Protein AF-A0A7S3GMP2-F1 (afdb_monomer_lite)

Radius of gyration: 18.26 Å; chains: 1; bounding box: 43×44×48 Å

Structure (mmCIF, N/CA/C/O backbone):
data_AF-A0A7S3GMP2-F1
#
_entry.id   AF-A0A7S3GMP2-F1
#
loop_
_atom_site.group_PDB
_atom_site.id
_atom_site.type_symbol
_atom_site.label_atom_id
_atom_site.label_alt_id
_atom_site.label_comp_id
_atom_site.label_asym_id
_atom_site.label_entity_id
_atom_site.label_seq_id
_atom_site.pdbx_PDB_ins_code
_atom_site.Cartn_x
_atom_site.Cartn_y
_atom_site.Cartn_z
_atom_site.occupancy
_atom_site.B_iso_or_equiv
_atom_site.auth_seq_id
_atom_site.auth_comp_id
_atom_site.auth_asym_id
_atom_site.auth_atom_id
_atom_site.pdbx_PDB_model_num
ATOM 1 N N . ASP A 1 1 ? -20.744 -2.903 -31.529 1.00 42.84 1 ASP A N 1
ATOM 2 C CA . ASP A 1 1 ? -19.312 -2.768 -31.247 1.00 42.84 1 ASP A CA 1
ATOM 3 C C . ASP A 1 1 ? -19.143 -2.843 -29.738 1.00 42.84 1 ASP A C 1
ATOM 5 O O . ASP A 1 1 ? -19.581 -1.934 -29.045 1.00 42.84 1 ASP A O 1
ATOM 9 N N . ALA A 1 2 ? -18.758 -4.009 -29.217 1.00 49.34 2 ALA A N 1
ATOM 10 C CA . ALA A 1 2 ? -18.719 -4.282 -27.781 1.00 49.34 2 ALA A CA 1
ATOM 11 C C . ALA A 1 2 ? -17.269 -4.162 -27.301 1.00 49.34 2 ALA A C 1
ATOM 13 O O . ALA A 1 2 ? -16.462 -5.059 -27.531 1.00 49.34 2 ALA A O 1
ATOM 14 N N . LEU A 1 3 ? -16.959 -3.027 -26.678 1.00 52.62 3 LEU A N 1
ATOM 15 C CA . LEU A 1 3 ? -15.700 -2.740 -25.996 1.00 52.62 3 LEU A CA 1
ATOM 16 C C . LEU A 1 3 ? -15.531 -3.708 -24.810 1.00 52.62 3 LEU A C 1
ATOM 18 O O . LEU A 1 3 ? -16.065 -3.476 -23.730 1.00 52.62 3 LEU A O 1
ATOM 22 N N . GLY A 1 4 ? -14.845 -4.829 -25.024 1.00 54.78 4 GLY A N 1
ATOM 23 C CA . GLY A 1 4 ? -14.169 -5.570 -23.957 1.00 54.78 4 GLY A CA 1
ATOM 24 C C . GLY A 1 4 ? -12.691 -5.194 -24.014 1.00 54.78 4 GLY A C 1
ATOM 25 O O . GLY A 1 4 ? -12.033 -5.532 -24.997 1.00 54.78 4 GLY A O 1
ATOM 26 N N . ASP A 1 5 ? -12.230 -4.423 -23.028 1.00 75.12 5 ASP A N 1
ATOM 27 C CA . ASP A 1 5 ? -11.094 -3.491 -23.151 1.00 75.12 5 ASP A CA 1
ATOM 28 C C . ASP A 1 5 ? -9.721 -4.074 -22.762 1.00 75.12 5 ASP A C 1
ATOM 30 O O . ASP A 1 5 ? -8.705 -3.455 -23.048 1.00 75.12 5 ASP A O 1
ATOM 34 N N . VAL A 1 6 ? -9.652 -5.273 -22.160 1.00 83.00 6 VAL A N 1
ATOM 35 C CA . VAL A 1 6 ? -8.380 -5.831 -21.651 1.00 83.00 6 VAL A CA 1
ATOM 36 C C . VAL A 1 6 ? -7.943 -7.097 -22.393 1.00 83.00 6 VAL A C 1
ATOM 38 O O . VAL A 1 6 ? -8.737 -8.015 -22.636 1.00 83.00 6 VAL A O 1
ATOM 41 N N . SER A 1 7 ? -6.663 -7.158 -22.763 1.00 87.25 7 SER A N 1
ATOM 42 C CA . SER A 1 7 ? -6.012 -8.282 -23.433 1.00 87.25 7 SER A CA 1
ATOM 43 C C . SER A 1 7 ? -5.094 -9.016 -22.469 1.00 87.25 7 SER A C 1
ATOM 45 O O . SER A 1 7 ? -4.059 -8.500 -22.064 1.00 87.25 7 SER A O 1
ATOM 47 N N . CYS A 1 8 ? -5.410 -10.272 -22.162 1.00 84.12 8 CYS A N 1
ATOM 48 C CA . CYS A 1 8 ? -4.700 -11.056 -21.154 1.00 84.12 8 CYS A CA 1
ATOM 49 C C . CYS A 1 8 ? -3.677 -12.033 -21.759 1.00 84.12 8 CYS A C 1
ATOM 51 O O . CYS A 1 8 ? -3.501 -13.173 -21.322 1.00 84.12 8 CYS A O 1
ATOM 53 N N . GLY A 1 9 ? -3.036 -11.602 -22.847 1.00 79.12 9 GLY A N 1
ATOM 54 C CA . GLY A 1 9 ? -2.195 -12.435 -23.705 1.00 79.12 9 GLY A CA 1
ATOM 55 C C . GLY A 1 9 ? -3.012 -13.130 -24.796 1.00 79.12 9 GLY A C 1
ATOM 56 O O . GLY A 1 9 ? -3.235 -12.557 -25.856 1.00 79.12 9 GLY A O 1
ATOM 57 N N . GLN A 1 10 ? -3.456 -14.367 -24.547 1.00 77.69 10 GLN A N 1
ATOM 58 C CA . GLN A 1 10 ? -4.102 -15.220 -25.566 1.00 77.69 10 GLN A CA 1
ATOM 59 C C . GLN A 1 10 ? -5.624 -15.046 -25.682 1.00 77.69 10 GLN A C 1
ATOM 61 O O . GLN A 1 10 ? -6.260 -15.698 -26.510 1.00 77.69 10 GLN A O 1
ATOM 66 N N . HIS A 1 11 ? -6.231 -14.196 -24.858 1.00 79.25 11 HIS A N 1
ATOM 67 C CA . HIS A 1 11 ? -7.663 -13.924 -24.898 1.00 79.25 11 HIS A CA 1
ATOM 68 C C . HIS A 1 11 ? -7.954 -12.478 -24.486 1.00 79.25 11 HIS A C 1
ATOM 70 O O . HIS A 1 11 ? -7.116 -11.806 -23.886 1.00 79.25 11 HIS A O 1
ATOM 76 N N . ARG A 1 12 ? -9.157 -12.006 -24.817 1.00 86.69 12 ARG A N 1
ATOM 77 C CA . ARG A 1 12 ? -9.688 -10.715 -24.370 1.00 86.69 12 ARG A CA 1
ATOM 78 C C . ARG A 1 12 ? -10.873 -10.940 -23.449 1.00 86.69 12 ARG A C 1
ATOM 80 O O . ARG A 1 12 ? -11.658 -11.862 -23.678 1.00 86.69 12 ARG A O 1
ATOM 87 N N . ALA A 1 13 ? -11.004 -10.092 -22.440 1.00 87.44 13 ALA A N 1
ATOM 88 C CA . ALA A 1 13 ? -12.082 -10.154 -21.464 1.00 87.44 13 ALA A CA 1
ATOM 89 C C . ALA A 1 13 ? -12.726 -8.776 -21.278 1.00 87.44 13 ALA A C 1
ATOM 91 O O . ALA A 1 13 ? -12.179 -7.751 -21.682 1.00 87.44 13 ALA A O 1
ATOM 92 N N . ALA A 1 14 ? -13.906 -8.742 -20.656 1.00 88.00 14 ALA A N 1
ATOM 93 C CA . ALA A 1 14 ? -14.544 -7.470 -20.321 1.00 88.00 14 ALA A CA 1
ATOM 94 C C . ALA A 1 14 ? -13.825 -6.739 -19.166 1.00 88.00 14 ALA A C 1
ATOM 96 O O . ALA A 1 14 ? -13.974 -5.531 -19.034 1.00 88.00 14 ALA A O 1
ATOM 97 N N . ASN A 1 15 ? -13.062 -7.459 -18.334 1.00 88.94 15 ASN A N 1
ATOM 98 C CA . ASN A 1 15 ? -12.191 -6.941 -17.273 1.00 88.94 15 ASN A CA 1
ATOM 99 C C . ASN A 1 15 ? -11.205 -8.038 -16.819 1.00 88.94 15 ASN A C 1
ATOM 101 O O . ASN A 1 15 ? -11.410 -9.220 -17.118 1.00 88.94 15 ASN A O 1
ATOM 105 N N . CYS A 1 16 ? -10.169 -7.658 -16.063 1.00 89.50 16 CYS A N 1
ATOM 106 C CA . CYS A 1 16 ? -9.112 -8.581 -15.644 1.00 89.50 16 CYS A CA 1
ATOM 107 C C . CYS A 1 16 ? -9.613 -9.755 -14.792 1.00 89.50 16 CYS A C 1
ATOM 109 O O . CYS A 1 16 ? -9.133 -10.872 -14.964 1.00 89.50 16 CYS A O 1
ATOM 111 N N . ALA A 1 17 ? -10.652 -9.570 -13.968 1.00 88.38 17 ALA A N 1
ATOM 112 C CA . ALA A 1 17 ? -11.192 -10.651 -13.138 1.00 88.38 17 ALA A CA 1
ATOM 113 C C . ALA A 1 17 ? -11.777 -11.809 -13.969 1.00 88.38 17 ALA A C 1
ATOM 115 O O . ALA A 1 17 ? -11.823 -12.951 -13.510 1.00 88.38 17 ALA A O 1
ATOM 116 N N . GLN A 1 18 ? -12.194 -11.538 -15.210 1.00 89.06 18 GLN A N 1
ATOM 117 C CA . GLN A 1 18 ? -12.706 -12.551 -16.132 1.00 89.06 18 GLN A CA 1
ATOM 118 C C . GLN A 1 18 ? -11.619 -13.206 -16.989 1.00 89.06 18 GLN A C 1
ATOM 120 O O . GLN A 1 18 ? -11.907 -14.212 -17.638 1.00 89.06 18 GLN A O 1
ATOM 125 N N . CYS A 1 19 ? -10.386 -12.693 -16.964 1.00 89.62 19 CYS A N 1
ATOM 126 C CA . CYS A 1 19 ? -9.291 -13.245 -17.750 1.00 89.62 19 CYS A CA 1
ATOM 127 C C . CYS A 1 19 ? -8.930 -14.706 -17.398 1.00 89.62 19 CYS A C 1
ATOM 129 O O . CYS A 1 19 ? -8.897 -15.571 -18.268 1.00 89.62 19 CYS A O 1
ATOM 131 N N . PRO A 1 20 ? -8.699 -15.079 -16.127 1.00 88.44 20 PRO A N 1
ATOM 132 C CA . PRO A 1 20 ? -8.215 -16.420 -15.822 1.00 88.44 20 PRO A CA 1
ATOM 133 C C . PRO A 1 20 ? -9.273 -17.490 -16.115 1.00 88.44 20 PRO A C 1
ATOM 135 O O . PRO A 1 20 ? -8.923 -18.660 -16.227 1.00 88.44 20 PRO A O 1
ATOM 138 N N . GLN A 1 21 ? -10.562 -17.129 -16.220 1.00 85.12 21 GLN A N 1
ATOM 139 C CA . GLN A 1 21 ? -11.686 -18.061 -16.404 1.00 85.12 21 GLN A CA 1
ATOM 140 C C . GLN A 1 21 ? -11.654 -19.256 -15.422 1.00 85.12 21 GLN A C 1
ATOM 142 O O . GLN A 1 21 ? -12.137 -20.338 -15.739 1.00 85.12 21 GLN A O 1
ATOM 147 N N . GLY A 1 22 ? -11.058 -19.080 -14.235 1.00 84.81 22 GLY A N 1
ATOM 148 C CA . GLY A 1 22 ? -10.855 -20.148 -13.245 1.00 84.81 22 GLY A CA 1
ATOM 149 C C . GLY A 1 22 ? -9.556 -20.963 -13.376 1.00 84.81 22 GLY A C 1
ATOM 150 O O . GLY A 1 22 ? -9.320 -21.835 -12.549 1.00 84.81 22 GLY A O 1
ATOM 151 N N . ASN A 1 23 ? -8.687 -20.679 -14.350 1.00 87.19 23 ASN A N 1
ATOM 152 C CA . ASN A 1 23 ? -7.429 -21.406 -14.599 1.00 87.19 23 ASN A CA 1
ATOM 153 C C . ASN A 1 23 ? -6.220 -20.879 -13.800 1.00 87.19 23 ASN A C 1
ATOM 155 O O . ASN A 1 23 ? -5.133 -21.455 -13.860 1.00 87.19 23 ASN A O 1
ATOM 159 N N . GLY A 1 24 ? -6.399 -19.796 -13.043 1.00 88.19 24 GLY A N 1
ATOM 160 C CA . GLY A 1 24 ? -5.383 -19.259 -12.140 1.00 88.19 24 GLY A CA 1
ATOM 161 C C . GLY A 1 24 ? -4.315 -18.376 -12.799 1.00 88.19 24 GLY A C 1
ATOM 162 O O . GLY A 1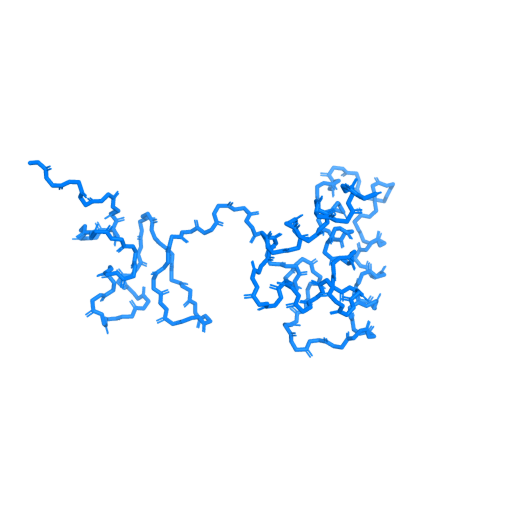 24 ? -4.453 -17.941 -13.944 1.00 88.19 24 GLY A O 1
ATOM 163 N N . ALA A 1 25 ? -3.228 -18.147 -12.054 1.00 89.69 25 ALA A N 1
ATOM 164 C CA . ALA A 1 25 ? -2.087 -17.301 -12.417 1.00 89.69 25 ALA A CA 1
ATOM 165 C C . ALA A 1 25 ? -1.548 -17.446 -13.846 1.00 89.69 25 ALA A C 1
ATOM 167 O O . ALA A 1 25 ? -1.402 -16.419 -14.506 1.00 89.69 25 ALA A O 1
ATOM 168 N N . PRO A 1 26 ? -1.287 -18.659 -14.382 1.00 90.69 26 PRO A N 1
ATOM 169 C CA . PRO A 1 26 ? -0.664 -18.791 -15.702 1.00 90.69 26 PRO A CA 1
ATOM 170 C C . PRO A 1 26 ? -1.518 -18.236 -16.853 1.00 90.69 26 PRO A C 1
ATOM 172 O O . PRO A 1 26 ? -1.004 -18.024 -17.949 1.00 90.69 26 PRO A O 1
ATOM 175 N N . TRP A 1 27 ? -2.811 -17.996 -16.619 1.00 89.56 27 TRP A N 1
ATOM 176 C CA . TRP A 1 27 ? -3.736 -17.444 -17.609 1.00 89.56 27 TRP A CA 1
ATOM 177 C C . TRP A 1 27 ? -3.929 -15.927 -17.494 1.00 89.56 27 TRP A C 1
ATOM 179 O O . TRP A 1 27 ? -4.589 -15.339 -18.347 1.00 89.56 27 TRP A O 1
ATOM 189 N N . CYS A 1 28 ? -3.345 -15.281 -16.484 1.00 90.38 28 CYS A N 1
ATOM 190 C CA . CYS A 1 28 ? -3.385 -13.833 -16.309 1.00 90.38 28 CYS A CA 1
ATOM 191 C C . CYS A 1 28 ? -2.085 -13.197 -16.811 1.00 90.38 28 CYS A C 1
ATOM 193 O O . CYS A 1 28 ? -1.023 -13.456 -16.254 1.00 90.38 28 CYS A O 1
ATOM 195 N N . ASN A 1 29 ? -2.157 -12.410 -17.886 1.00 88.38 29 ASN A N 1
ATOM 196 C CA . ASN A 1 29 ? -1.002 -11.766 -18.524 1.00 88.38 29 ASN A CA 1
ATOM 197 C C . ASN A 1 29 ? -1.443 -10.456 -19.210 1.00 88.38 29 ASN A C 1
ATOM 199 O O . ASN A 1 29 ? -2.605 -10.079 -19.101 1.00 88.38 29 ASN A O 1
ATOM 203 N N . GLY A 1 30 ? -0.561 -9.817 -19.989 1.00 88.38 30 GLY A N 1
ATOM 204 C CA . GLY A 1 30 ? -0.907 -8.700 -20.880 1.00 88.38 30 GLY A CA 1
ATOM 205 C C . GLY A 1 30 ? -1.262 -7.419 -20.124 1.00 88.38 30 GLY A C 1
ATOM 206 O O . GLY A 1 30 ? -0.434 -6.918 -19.375 1.00 88.38 30 GLY A O 1
ATOM 207 N N . ASP A 1 31 ? -2.480 -6.912 -20.318 1.00 89.31 31 ASP A N 1
ATOM 208 C CA . ASP A 1 31 ? -3.021 -5.728 -19.627 1.00 89.31 31 ASP A CA 1
ATOM 209 C C . ASP A 1 31 ? -3.427 -6.011 -18.166 1.00 89.31 31 ASP A C 1
ATOM 211 O O . ASP A 1 31 ? -3.968 -5.138 -17.491 1.00 89.31 31 ASP A O 1
ATOM 215 N N . CYS A 1 32 ? -3.222 -7.239 -17.682 1.00 89.62 32 CYS A N 1
ATOM 216 C CA . CYS A 1 32 ? -3.630 -7.699 -16.360 1.00 89.62 32 CYS A CA 1
ATOM 217 C C . CYS A 1 32 ? -2.473 -8.396 -15.630 1.00 89.62 32 CYS A C 1
ATOM 219 O O . CYS A 1 32 ? -1.643 -9.061 -16.255 1.00 89.62 32 CYS A O 1
ATOM 221 N N . GLU A 1 33 ? -2.465 -8.308 -14.301 1.00 90.44 33 GLU A N 1
ATOM 222 C CA . GLU A 1 33 ? -1.479 -8.946 -13.424 1.00 90.44 33 GLU A CA 1
ATOM 223 C C . GLU A 1 33 ? -2.155 -9.914 -12.447 1.00 90.44 33 GLU A C 1
ATOM 225 O O . GLU A 1 33 ? -3.264 -9.675 -11.962 1.00 90.44 33 GLU A O 1
ATOM 230 N N . TRP A 1 34 ? -1.506 -11.052 -12.181 1.00 89.62 34 TRP A N 1
ATOM 231 C CA . TRP A 1 34 ? -2.007 -11.995 -11.188 1.00 89.62 34 TRP A CA 1
ATOM 232 C C . TRP A 1 34 ? -1.666 -11.516 -9.781 1.00 89.62 34 TRP A C 1
ATOM 234 O O . TRP A 1 34 ? -0.506 -11.558 -9.371 1.00 89.62 34 TRP A O 1
ATOM 244 N N . ASP A 1 35 ? -2.691 -11.161 -9.013 1.00 86.56 35 ASP A N 1
ATOM 245 C CA . ASP A 1 35 ? -2.551 -10.886 -7.594 1.00 86.56 35 ASP A CA 1
ATOM 246 C C . ASP A 1 35 ? -2.613 -12.206 -6.812 1.00 86.56 35 ASP A C 1
ATOM 248 O O . ASP A 1 35 ? -3.639 -12.894 -6.738 1.00 86.56 35 ASP A O 1
ATOM 252 N N . SER A 1 36 ? -1.476 -12.584 -6.230 1.00 83.56 36 SER A N 1
ATOM 253 C CA . SER A 1 36 ? -1.346 -13.813 -5.446 1.00 83.56 36 SER A CA 1
ATOM 254 C C . SER A 1 36 ? -2.036 -13.739 -4.081 1.00 83.56 36 SER A C 1
ATOM 256 O O . SER A 1 36 ? -2.369 -14.786 -3.527 1.00 83.56 36 SER A O 1
ATOM 258 N N . ARG A 1 37 ? -2.292 -12.534 -3.557 1.00 79.31 37 ARG A N 1
ATOM 259 C CA . ARG A 1 37 ? -2.951 -12.302 -2.264 1.00 79.31 37 ARG A CA 1
ATOM 260 C C . ARG A 1 37 ? -4.468 -12.467 -2.397 1.00 79.31 37 ARG A C 1
ATOM 262 O O . ARG A 1 37 ? -5.095 -13.135 -1.581 1.00 79.31 37 ARG A O 1
ATOM 269 N N . ALA A 1 38 ? -5.045 -11.919 -3.462 1.00 81.62 38 ALA A N 1
ATOM 270 C CA . ALA A 1 38 ? -6.452 -12.018 -3.831 1.00 81.62 38 ALA A CA 1
ATOM 271 C C . ALA A 1 38 ? -6.778 -13.304 -4.608 1.00 81.62 38 ALA A C 1
ATOM 273 O O . ALA A 1 38 ? -7.954 -13.619 -4.802 1.00 81.62 38 ALA A O 1
ATOM 274 N N . ASN A 1 39 ? -5.757 -14.044 -5.062 1.00 86.00 39 ASN A N 1
ATOM 275 C CA . ASN A 1 39 ? -5.898 -15.214 -5.931 1.00 86.00 39 ASN A CA 1
ATOM 276 C C . ASN A 1 39 ? -6.775 -14.899 -7.162 1.00 86.00 39 ASN A C 1
ATOM 278 O O . ASN A 1 39 ? -7.668 -15.666 -7.537 1.00 86.00 39 ASN A O 1
ATOM 282 N N . ALA A 1 40 ? -6.540 -13.728 -7.757 1.00 88.25 40 ALA A N 1
ATOM 283 C CA . ALA A 1 40 ? -7.348 -13.167 -8.829 1.00 88.25 40 ALA A CA 1
ATOM 284 C C . ALA A 1 40 ? -6.473 -12.417 -9.836 1.00 88.25 40 ALA A C 1
ATOM 286 O O . ALA A 1 40 ? -5.427 -11.871 -9.502 1.00 88.25 40 ALA A O 1
ATOM 287 N N . CYS A 1 41 ? -6.927 -12.367 -11.085 1.00 90.38 41 CYS A N 1
ATOM 288 C CA . CYS A 1 41 ? -6.314 -11.525 -12.102 1.00 90.38 41 CYS A CA 1
ATOM 289 C C . CYS A 1 41 ? -6.908 -10.122 -11.998 1.00 90.38 41 CYS A C 1
ATOM 291 O O . CYS A 1 41 ? -8.127 -9.953 -12.085 1.00 90.38 41 CYS A O 1
ATOM 293 N N . VAL A 1 42 ? -6.062 -9.127 -11.786 1.00 88.94 42 VAL A N 1
ATOM 294 C CA . VAL A 1 42 ? -6.456 -7.740 -11.542 1.00 88.94 42 VAL A CA 1
ATOM 295 C C . VAL A 1 42 ? -5.853 -6.836 -12.607 1.00 88.94 42 VAL A C 1
ATOM 297 O O . VAL A 1 42 ? -4.947 -7.234 -13.339 1.00 88.94 42 VAL A O 1
ATOM 300 N N . VAL A 1 43 ? -6.387 -5.623 -12.733 1.00 85.19 43 VAL A N 1
ATOM 301 C CA . VAL A 1 43 ? -5.664 -4.583 -13.470 1.00 85.19 43 VAL A CA 1
ATOM 302 C C . VAL A 1 43 ? -4.361 -4.317 -12.715 1.00 85.19 43 VAL A C 1
ATOM 304 O O . VAL A 1 43 ? -4.418 -4.245 -11.483 1.00 85.19 43 VAL A O 1
ATOM 307 N N . PRO A 1 44 ? -3.204 -4.205 -13.391 1.00 77.81 44 PRO A N 1
ATOM 308 C CA . PRO A 1 44 ? -1.987 -3.786 -12.722 1.00 77.81 44 PRO A CA 1
ATOM 309 C C . PRO A 1 44 ? -2.294 -2.437 -12.079 1.00 77.81 44 PRO A C 1
ATOM 311 O O . PRO A 1 44 ? -2.725 -1.496 -12.751 1.00 77.81 44 PRO A O 1
ATOM 314 N N . SER A 1 45 ? -2.181 -2.375 -10.755 1.00 66.06 45 SER A N 1
ATOM 315 C CA . SER A 1 45 ? -2.396 -1.131 -10.031 1.00 66.06 45 SER A CA 1
ATOM 316 C C . SER A 1 45 ? -1.230 -0.218 -10.390 1.00 66.06 45 SER A C 1
ATOM 318 O O . SER A 1 45 ? -0.140 -0.352 -9.837 1.00 66.06 45 SER A O 1
ATOM 320 N N . GLU A 1 46 ? -1.420 0.641 -11.394 1.00 52.91 46 GLU A N 1
ATOM 321 C CA . GLU A 1 46 ? -0.421 1.613 -11.834 1.00 52.91 46 GLU A CA 1
ATOM 322 C C . GLU A 1 46 ? -0.034 2.510 -10.648 1.00 52.91 46 GLU A C 1
ATOM 324 O O . GLU A 1 46 ? -0.696 3.496 -10.332 1.00 52.91 46 GLU A O 1
ATOM 329 N N . GLY A 1 47 ? 1.054 2.149 -9.969 1.00 54.12 47 GLY A N 1
ATOM 330 C CA . GLY A 1 47 ? 1.784 3.028 -9.063 1.00 54.12 47 GLY A CA 1
ATOM 331 C C . GLY A 1 47 ? 1.293 3.128 -7.619 1.00 54.12 47 GLY A C 1
ATOM 332 O O . GLY A 1 47 ? 1.899 3.887 -6.863 1.00 54.12 47 GLY A O 1
ATOM 333 N N . GLU A 1 48 ? 0.279 2.379 -7.177 1.00 61.56 48 GLU A N 1
ATOM 334 C CA . GLU A 1 48 ? -0.041 2.336 -5.743 1.00 61.56 48 GLU A CA 1
ATOM 335 C C . GLU A 1 48 ? 0.876 1.313 -5.056 1.00 61.56 48 GLU A C 1
ATOM 337 O O . GLU A 1 48 ? 0.514 0.158 -4.847 1.00 61.56 48 GLU A O 1
ATOM 342 N N . GLN A 1 49 ? 2.116 1.732 -4.780 1.00 69.31 49 GLN A N 1
ATOM 343 C CA . GLN A 1 49 ? 3.073 0.914 -4.038 1.00 69.31 49 GLN A CA 1
ATOM 344 C C . GLN A 1 49 ? 2.504 0.592 -2.657 1.00 69.31 49 GLN A C 1
ATOM 346 O O . GLN A 1 49 ? 2.087 1.487 -1.917 1.00 69.31 49 GLN A O 1
ATOM 351 N N . ASP A 1 50 ? 2.494 -0.693 -2.317 1.00 87.38 50 ASP A N 1
ATOM 352 C CA . ASP A 1 50 ? 2.057 -1.154 -1.011 1.00 87.38 50 ASP A CA 1
ATOM 353 C C . ASP A 1 50 ? 2.955 -0.547 0.083 1.00 87.38 50 ASP A C 1
ATOM 355 O O . ASP A 1 50 ? 4.189 -0.589 0.011 1.00 87.38 50 ASP A O 1
ATOM 359 N N . LEU A 1 51 ? 2.336 0.068 1.092 1.00 93.69 51 LEU A N 1
ATOM 360 C CA . LEU A 1 51 ? 3.059 0.790 2.137 1.00 93.69 51 LEU A CA 1
ATOM 361 C C . LEU A 1 51 ? 3.862 -0.155 3.036 1.00 93.69 51 LEU A C 1
ATOM 363 O O . LEU A 1 51 ? 4.907 0.237 3.561 1.00 93.69 51 LEU A O 1
ATOM 367 N N . TYR A 1 52 ? 3.403 -1.396 3.205 1.00 94.31 52 TYR A N 1
ATOM 368 C CA . TYR A 1 52 ? 4.145 -2.422 3.926 1.00 94.31 52 TYR A CA 1
ATOM 369 C C . TYR A 1 52 ? 5.353 -2.872 3.115 1.00 94.31 52 TYR A C 1
ATOM 371 O O . TYR A 1 52 ? 6.443 -2.976 3.676 1.00 94.31 52 TYR A O 1
ATOM 379 N N . GLU A 1 53 ? 5.214 -3.034 1.797 1.00 92.25 53 GLU A N 1
ATOM 380 C CA . GLU A 1 53 ? 6.352 -3.357 0.926 1.00 92.25 53 GLU A CA 1
ATOM 381 C C . GLU A 1 53 ? 7.403 -2.242 0.910 1.00 92.25 53 GLU A C 1
ATOM 383 O O . GLU A 1 53 ? 8.599 -2.526 1.004 1.00 92.25 53 GLU A O 1
ATOM 388 N N . LEU A 1 54 ? 6.981 -0.973 0.894 1.00 93.25 54 LEU A N 1
ATOM 389 C CA . LEU A 1 54 ? 7.880 0.181 1.024 1.00 93.25 54 LEU A CA 1
ATOM 390 C C . LEU A 1 54 ? 8.670 0.183 2.336 1.00 93.25 54 LEU A C 1
ATOM 392 O O . LEU A 1 54 ? 9.812 0.649 2.373 1.00 93.25 54 LEU A O 1
ATOM 396 N N . LEU A 1 55 ? 8.073 -0.339 3.408 1.00 95.88 55 LEU A N 1
ATOM 397 C CA . LEU A 1 55 ? 8.736 -0.518 4.694 1.00 95.88 55 LEU A CA 1
ATOM 398 C C . LEU A 1 55 ? 9.401 -1.891 4.846 1.00 95.88 55 LEU A C 1
ATOM 400 O O . LEU A 1 55 ? 9.947 -2.159 5.912 1.00 95.88 55 LEU A O 1
ATOM 404 N N . GLU A 1 56 ? 9.422 -2.737 3.816 1.00 95.12 56 GLU A N 1
ATOM 405 C CA . GLU A 1 56 ? 9.936 -4.113 3.873 1.00 95.12 56 GLU A CA 1
ATOM 406 C C . GLU A 1 56 ? 9.301 -4.931 5.023 1.00 95.12 56 GLU A C 1
ATOM 408 O O . GLU A 1 56 ? 9.992 -5.597 5.798 1.00 95.12 56 GLU A O 1
ATOM 413 N N . LEU A 1 57 ? 7.976 -4.834 5.167 1.00 95.31 57 LEU A N 1
ATOM 414 C CA . LEU A 1 57 ? 7.167 -5.476 6.204 1.00 95.31 57 LEU A CA 1
ATOM 415 C C . LEU A 1 57 ? 6.003 -6.271 5.599 1.00 95.31 57 LEU A C 1
ATOM 417 O O . LEU A 1 57 ? 5.643 -6.097 4.440 1.00 95.31 57 LEU A O 1
ATOM 421 N N . SER A 1 58 ? 5.405 -7.141 6.414 1.00 91.44 58 SER A N 1
ATOM 422 C CA . SER A 1 58 ? 4.096 -7.746 6.134 1.00 91.44 58 SER A CA 1
ATOM 423 C C . SER A 1 58 ? 2.979 -6.864 6.698 1.00 91.44 58 SER A C 1
ATOM 425 O O . SER A 1 58 ? 3.187 -6.146 7.678 1.00 91.44 58 SER A O 1
ATOM 427 N N . ASP A 1 59 ? 1.781 -6.978 6.124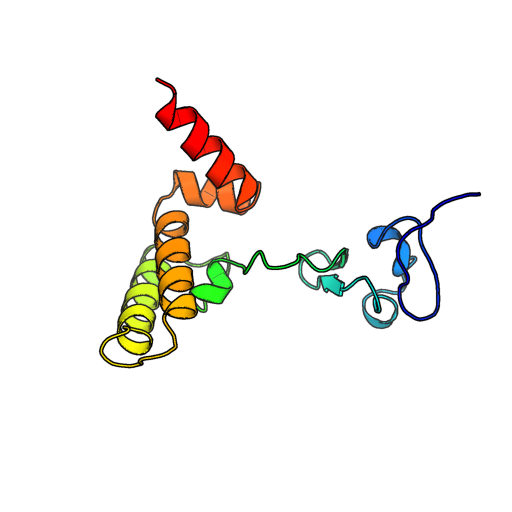 1.00 87.44 59 ASP A N 1
ATOM 428 C CA . ASP A 1 59 ? 0.519 -6.410 6.622 1.00 87.44 59 ASP A CA 1
ATOM 429 C C . ASP A 1 59 ? 0.246 -6.722 8.108 1.00 87.44 59 ASP A C 1
ATOM 431 O O . ASP A 1 59 ? -0.382 -5.939 8.824 1.00 87.44 59 ASP A O 1
ATOM 435 N N . SER A 1 60 ? 0.792 -7.835 8.606 1.00 90.62 60 SER A N 1
ATOM 436 C CA . SER A 1 60 ? 0.652 -8.291 9.989 1.00 90.62 60 SER A CA 1
ATOM 437 C C . SER A 1 60 ? 1.640 -7.626 10.965 1.00 90.62 60 SER A C 1
ATOM 439 O O . SER A 1 60 ? 1.642 -7.957 12.151 1.00 90.62 60 SER A O 1
ATOM 441 N N . ALA A 1 61 ? 2.485 -6.699 10.498 1.00 94.50 61 ALA A N 1
ATOM 442 C CA . ALA A 1 61 ? 3.515 -6.056 11.313 1.00 94.50 61 ALA A CA 1
ATOM 443 C C . ALA A 1 61 ? 2.939 -5.183 12.442 1.00 94.50 61 ALA A C 1
ATOM 445 O O . ALA A 1 61 ? 1.982 -4.422 12.255 1.00 94.50 61 ALA A O 1
ATOM 446 N N . ASP A 1 62 ? 3.571 -5.237 13.613 1.00 95.38 62 ASP A N 1
ATOM 447 C CA . ASP A 1 62 ? 3.244 -4.381 14.760 1.00 95.38 62 ASP A CA 1
ATOM 448 C C . ASP A 1 62 ? 3.809 -2.950 14.606 1.00 95.38 62 ASP A C 1
ATOM 450 O O . ASP A 1 62 ? 4.764 -2.696 13.867 1.00 95.38 62 ASP A O 1
ATOM 454 N N . ALA A 1 63 ? 3.264 -1.994 15.365 1.00 94.62 63 ALA A N 1
ATOM 455 C CA . ALA A 1 63 ? 3.745 -0.614 15.436 1.00 94.62 63 ALA A CA 1
ATOM 456 C C . ALA A 1 63 ? 5.253 -0.511 15.752 1.00 94.62 63 ALA A C 1
ATOM 458 O O . ALA A 1 63 ? 5.947 0.376 15.239 1.00 94.62 63 ALA A O 1
ATOM 459 N N . SER A 1 64 ? 5.795 -1.423 16.565 1.00 96.00 64 SER A N 1
ATOM 460 C CA . SER A 1 64 ? 7.229 -1.481 16.873 1.00 96.00 64 SER A CA 1
ATOM 461 C C . SER A 1 64 ? 8.057 -1.877 15.653 1.00 96.00 64 SER A C 1
ATOM 463 O O . SER A 1 64 ? 9.135 -1.316 15.439 1.00 96.00 64 SER A O 1
ATOM 465 N N . GLU A 1 65 ? 7.565 -2.815 14.842 1.00 97.56 65 GLU A N 1
ATOM 466 C CA . GLU A 1 65 ? 8.223 -3.262 13.611 1.00 97.56 65 GLU A CA 1
ATOM 467 C C . GLU A 1 65 ? 8.195 -2.169 12.545 1.00 97.56 65 GLU A C 1
ATOM 469 O O . GLU A 1 65 ? 9.243 -1.844 11.984 1.00 97.56 65 GLU A O 1
ATOM 474 N N . ILE A 1 66 ? 7.044 -1.512 12.372 1.00 97.38 66 ILE A N 1
ATOM 475 C CA . ILE A 1 66 ? 6.863 -0.343 11.497 1.00 97.38 66 ILE A CA 1
ATOM 476 C C . ILE A 1 66 ? 7.883 0.743 11.842 1.00 97.38 66 ILE A C 1
ATOM 478 O O . ILE A 1 66 ? 8.665 1.188 10.996 1.00 97.38 66 ILE A O 1
ATOM 482 N N . LYS A 1 67 ? 7.968 1.115 13.123 1.00 97.06 67 LYS A N 1
ATOM 483 C CA . LYS A 1 67 ? 8.918 2.126 13.602 1.00 97.06 67 LYS A CA 1
ATOM 484 C C . LYS A 1 67 ? 10.374 1.706 13.428 1.00 97.06 67 LYS A C 1
ATOM 486 O O . LYS A 1 67 ? 11.224 2.543 13.110 1.00 97.06 67 LYS A O 1
ATOM 491 N N . LYS A 1 68 ? 10.692 0.433 13.668 1.00 97.75 68 LYS A N 1
ATOM 492 C CA . LYS A 1 68 ? 12.050 -0.100 13.519 1.00 97.75 68 LYS A CA 1
ATOM 493 C C . LYS A 1 68 ? 12.482 -0.098 12.056 1.00 97.75 68 LYS A C 1
ATOM 495 O O . LYS A 1 68 ? 13.605 0.327 11.773 1.00 97.75 68 LYS A O 1
ATOM 500 N N . SER A 1 69 ? 11.609 -0.526 11.146 1.00 97.88 69 SER A N 1
ATOM 501 C CA . SER A 1 69 ? 11.937 -0.570 9.724 1.00 97.88 69 SER A CA 1
ATOM 502 C C . SER A 1 69 ? 12.090 0.829 9.137 1.00 97.88 69 SER A C 1
ATOM 504 O O . SER A 1 69 ? 13.129 1.115 8.542 1.00 97.88 69 SER A O 1
ATOM 506 N N . TYR A 1 70 ? 11.163 1.747 9.441 1.00 98.00 70 TYR A N 1
ATOM 507 C CA . TYR A 1 70 ? 11.275 3.155 9.047 1.00 98.00 70 TYR A CA 1
ATOM 508 C C . TYR A 1 70 ? 12.618 3.763 9.469 1.00 98.00 70 TYR A C 1
ATOM 510 O O . TYR A 1 70 ? 13.328 4.337 8.652 1.00 98.00 70 TYR A O 1
ATOM 518 N N . ARG A 1 71 ? 13.043 3.576 10.728 1.00 97.31 71 ARG A N 1
ATOM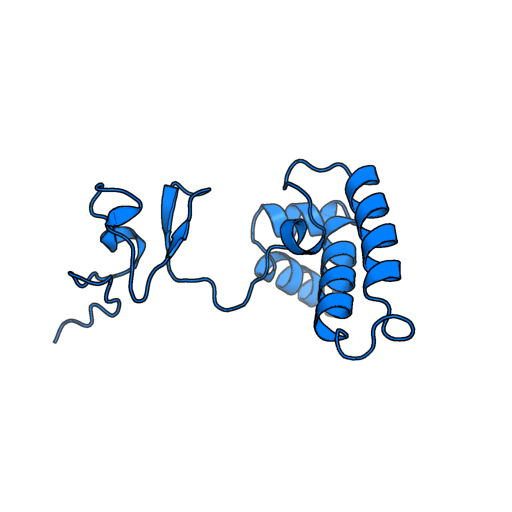 519 C CA . ARG A 1 71 ? 14.343 4.094 11.196 1.00 97.31 71 ARG A CA 1
ATOM 520 C C . ARG A 1 71 ? 15.523 3.560 10.388 1.00 97.31 71 ARG A C 1
ATOM 522 O O . ARG A 1 71 ? 16.441 4.321 10.094 1.00 97.31 71 ARG A O 1
ATOM 529 N N . ARG A 1 72 ? 15.518 2.270 10.046 1.00 97.50 72 ARG A N 1
ATOM 530 C CA . ARG A 1 72 ? 16.582 1.653 9.243 1.00 97.50 72 ARG A CA 1
ATOM 531 C C . ARG A 1 72 ? 16.587 2.216 7.822 1.00 97.50 72 ARG A C 1
ATOM 533 O O . ARG A 1 72 ? 17.636 2.637 7.338 1.00 97.50 72 ARG A O 1
ATOM 540 N N . LEU A 1 73 ? 15.424 2.233 7.179 1.00 96.88 73 LEU A N 1
ATOM 541 C CA . LEU A 1 73 ? 15.262 2.636 5.786 1.00 96.88 73 LEU A CA 1
ATOM 542 C C . LEU A 1 73 ? 15.510 4.137 5.593 1.00 96.88 73 LEU A C 1
ATOM 544 O O . LEU A 1 73 ? 16.209 4.518 4.660 1.00 96.88 73 LEU A O 1
ATOM 548 N N . SER A 1 74 ? 15.070 4.981 6.525 1.00 95.69 74 SER A N 1
ATOM 549 C CA . SER A 1 74 ? 15.331 6.423 6.488 1.00 95.69 74 SER A CA 1
ATOM 550 C C . SER A 1 74 ? 16.812 6.765 6.583 1.00 95.69 74 SER A C 1
ATOM 552 O O . SER A 1 74 ? 17.239 7.738 5.978 1.00 95.69 74 SER A O 1
ATOM 554 N N . VAL A 1 75 ? 17.617 5.978 7.306 1.00 95.56 75 VAL A N 1
ATOM 555 C CA . VAL A 1 75 ? 19.079 6.164 7.333 1.00 95.56 75 VAL A CA 1
ATOM 556 C C . VAL A 1 75 ? 19.722 5.663 6.038 1.00 95.56 75 VAL A C 1
ATOM 558 O O . VAL A 1 75 ? 20.645 6.302 5.538 1.00 95.56 75 VAL A O 1
ATOM 561 N N . LEU A 1 76 ? 19.239 4.541 5.497 1.00 94.31 76 LEU A N 1
ATOM 562 C CA . LEU A 1 76 ? 19.758 3.932 4.270 1.00 94.31 76 LEU A CA 1
ATOM 563 C C . LEU A 1 76 ? 19.496 4.799 3.029 1.00 94.31 76 LEU A C 1
ATOM 565 O O . LEU A 1 76 ? 20.371 4.940 2.177 1.00 94.31 76 LEU A O 1
ATOM 569 N N . TYR A 1 77 ? 18.307 5.391 2.942 1.00 95.75 77 TYR A N 1
ATOM 570 C CA . TYR A 1 77 ? 17.855 6.179 1.795 1.00 95.75 77 TYR A CA 1
ATOM 571 C C . TYR A 1 77 ? 17.878 7.690 2.048 1.00 95.75 77 TYR A C 1
ATOM 573 O O . TYR A 1 77 ? 17.372 8.447 1.226 1.00 95.75 77 TYR A O 1
ATOM 581 N N . HIS A 1 78 ? 18.474 8.152 3.153 1.00 94.44 78 HIS A N 1
ATOM 582 C CA . HIS A 1 78 ? 18.586 9.584 3.431 1.00 94.44 78 HIS A CA 1
ATOM 583 C C . HIS A 1 78 ? 19.269 10.308 2.254 1.00 94.44 78 HIS A C 1
ATOM 585 O O . HIS A 1 78 ? 20.356 9.878 1.857 1.00 94.44 78 HIS A O 1
ATOM 591 N N . PRO A 1 79 ? 18.722 11.423 1.732 1.00 93.12 79 PRO A N 1
ATOM 592 C CA . PRO A 1 79 ? 19.250 12.086 0.533 1.00 93.12 79 PRO A CA 1
ATOM 593 C C . PRO A 1 79 ? 20.700 12.575 0.683 1.00 93.12 79 PRO A C 1
ATOM 595 O O . PRO A 1 79 ? 21.431 12.628 -0.299 1.00 93.12 79 PRO A O 1
ATOM 598 N N . ASP A 1 80 ? 21.129 12.875 1.913 1.00 93.75 80 ASP A N 1
ATOM 599 C CA . ASP A 1 80 ? 22.522 13.237 2.238 1.00 93.75 80 ASP A CA 1
ATOM 600 C C . ASP A 1 80 ? 23.506 12.063 2.069 1.00 93.75 80 ASP A C 1
ATOM 602 O O . ASP A 1 80 ? 24.650 12.247 1.668 1.00 93.75 80 ASP A O 1
ATOM 606 N N . LYS A 1 81 ? 23.059 10.835 2.365 1.00 91.62 81 LYS A N 1
ATOM 607 C CA . LYS A 1 81 ? 23.892 9.620 2.326 1.00 91.62 81 LYS A CA 1
ATOM 608 C C . LYS A 1 81 ? 23.797 8.904 0.984 1.00 91.62 81 LYS A C 1
ATOM 610 O O . LYS A 1 81 ? 24.789 8.358 0.511 1.00 91.62 81 LYS A O 1
ATOM 615 N N . THR A 1 82 ? 22.606 8.917 0.394 1.00 91.25 82 THR A N 1
ATOM 616 C CA . THR A 1 82 ? 22.273 8.201 -0.835 1.00 91.25 82 THR A CA 1
ATOM 617 C C . THR A 1 82 ? 21.578 9.165 -1.801 1.00 91.25 82 THR A C 1
ATOM 619 O O . THR A 1 82 ? 20.355 9.112 -1.977 1.00 91.25 82 THR A O 1
ATOM 622 N N . PRO A 1 83 ? 22.339 10.090 -2.414 1.00 88.12 83 PRO A N 1
ATOM 623 C CA . PRO A 1 83 ? 21.790 11.038 -3.373 1.00 88.12 83 PRO A CA 1
ATOM 624 C C . PRO A 1 83 ? 21.210 10.306 -4.593 1.00 88.12 83 PRO A C 1
ATOM 626 O O . PRO A 1 83 ? 21.733 9.282 -5.028 1.00 88.12 83 PRO A O 1
ATOM 629 N N . GLY A 1 84 ? 20.114 10.833 -5.144 1.00 90.00 84 GLY A N 1
ATOM 630 C CA . GLY A 1 84 ? 19.419 10.249 -6.301 1.00 90.00 84 GLY A CA 1
ATOM 631 C C . GLY A 1 84 ? 18.324 9.229 -5.966 1.00 90.00 84 GLY A C 1
ATOM 632 O O . GLY A 1 84 ? 17.670 8.744 -6.878 1.00 90.00 84 GLY A O 1
ATOM 633 N N . GLN A 1 85 ? 18.081 8.935 -4.683 1.00 91.38 85 GLN A N 1
ATOM 634 C CA . GLN A 1 85 ? 17.009 8.030 -4.229 1.00 91.38 85 GLN A CA 1
ATOM 635 C C . GLN A 1 85 ? 15.900 8.778 -3.464 1.00 91.38 85 GLN A C 1
ATOM 637 O O . GLN A 1 85 ? 15.259 8.212 -2.577 1.00 91.38 85 GLN A O 1
ATOM 642 N N . ALA A 1 86 ? 15.687 10.059 -3.782 1.00 89.12 86 ALA A N 1
ATOM 643 C CA . ALA A 1 86 ? 14.723 10.912 -3.087 1.00 89.12 86 ALA A CA 1
ATOM 644 C C . ALA A 1 86 ? 13.293 10.351 -3.158 1.00 89.12 86 ALA A C 1
ATOM 646 O O . ALA A 1 86 ? 12.599 10.345 -2.146 1.00 89.12 86 ALA A O 1
ATOM 647 N N . ASP A 1 87 ? 12.888 9.802 -4.305 1.00 89.50 87 ASP A N 1
ATOM 648 C CA . ASP A 1 87 ? 11.583 9.155 -4.477 1.00 89.50 87 ASP A CA 1
ATOM 649 C C . ASP A 1 87 ? 11.373 7.990 -3.504 1.00 89.50 87 ASP A C 1
ATOM 651 O O . ASP A 1 87 ? 10.327 7.901 -2.866 1.00 89.50 87 ASP A O 1
ATOM 655 N N . LYS A 1 88 ? 12.396 7.148 -3.298 1.00 90.31 88 LYS A N 1
ATOM 656 C CA . LYS A 1 88 ? 12.322 6.051 -2.319 1.00 90.31 88 LYS A CA 1
ATOM 657 C C . LYS A 1 88 ? 12.188 6.574 -0.898 1.00 90.31 88 LYS A C 1
ATOM 659 O O . LYS A 1 88 ? 11.378 6.063 -0.133 1.00 90.31 88 LYS A O 1
ATOM 664 N N . PHE A 1 89 ? 12.974 7.588 -0.540 1.00 94.06 89 PHE A N 1
ATOM 665 C CA . PHE A 1 89 ? 12.896 8.201 0.784 1.00 94.06 89 PHE A CA 1
ATOM 666 C C . PHE A 1 89 ? 11.515 8.813 1.049 1.00 94.06 89 PHE A C 1
ATOM 668 O O . PHE A 1 89 ? 10.965 8.626 2.133 1.00 94.06 89 PHE A O 1
ATOM 675 N N . ASN A 1 90 ? 10.944 9.497 0.056 1.00 92.38 90 ASN A N 1
ATOM 676 C CA . ASN A 1 90 ? 9.596 10.049 0.143 1.00 92.38 90 ASN A CA 1
ATOM 677 C C . ASN A 1 90 ? 8.56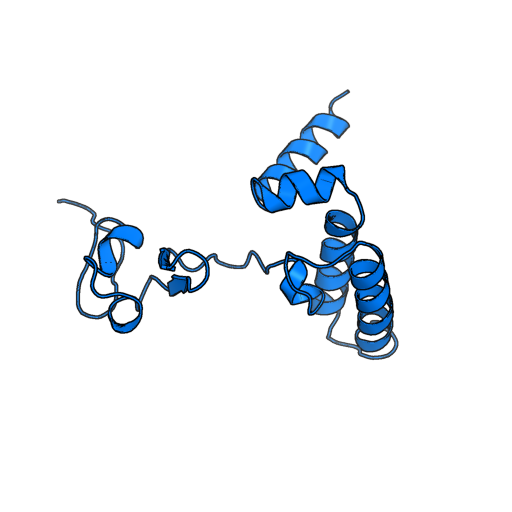0 8.935 0.324 1.00 92.38 90 ASN A C 1
ATOM 679 O O . ASN A 1 90 ? 7.794 9.000 1.278 1.00 92.38 90 ASN A O 1
ATOM 683 N N . GLY A 1 91 ? 8.623 7.864 -0.477 1.00 92.81 91 GLY A N 1
ATOM 684 C CA . GLY A 1 91 ? 7.744 6.701 -0.317 1.00 92.81 91 GLY A CA 1
ATOM 685 C C . GLY A 1 91 ? 7.832 6.069 1.077 1.00 92.81 91 GLY A C 1
ATOM 686 O O . GLY A 1 91 ? 6.811 5.833 1.713 1.00 92.81 91 GLY A O 1
ATOM 687 N N . ILE A 1 92 ? 9.043 5.873 1.612 1.00 95.69 92 ILE A N 1
ATOM 688 C CA . ILE A 1 92 ? 9.262 5.353 2.977 1.00 95.69 92 ILE A CA 1
ATOM 689 C C . ILE A 1 92 ? 8.652 6.277 4.039 1.00 95.69 92 ILE A C 1
ATOM 691 O O . ILE A 1 92 ? 8.061 5.809 5.016 1.00 95.69 92 ILE A O 1
ATOM 695 N N . ARG A 1 93 ? 8.809 7.594 3.873 1.00 95.31 93 ARG A N 1
ATOM 696 C CA . ARG A 1 93 ? 8.245 8.595 4.783 1.00 95.31 93 ARG A CA 1
ATOM 697 C C . ARG A 1 93 ? 6.721 8.578 4.747 1.00 95.31 93 ARG A C 1
ATOM 699 O O . ARG A 1 93 ? 6.106 8.528 5.808 1.00 95.31 93 ARG A O 1
ATOM 706 N N . ASP A 1 94 ? 6.137 8.606 3.555 1.00 93.62 94 ASP A N 1
ATOM 707 C CA . ASP A 1 94 ? 4.688 8.632 3.365 1.00 93.62 94 ASP A CA 1
ATOM 708 C C . ASP A 1 94 ? 4.056 7.318 3.863 1.00 93.62 94 ASP A C 1
ATOM 710 O O . ASP A 1 94 ? 3.050 7.344 4.571 1.00 93.62 94 ASP A O 1
ATOM 714 N N . ALA A 1 95 ? 4.708 6.172 3.629 1.00 95.38 95 ALA A N 1
ATOM 715 C CA . ALA A 1 95 ? 4.304 4.886 4.195 1.00 95.38 95 ALA A CA 1
ATOM 716 C C . ALA A 1 95 ? 4.277 4.901 5.727 1.00 95.38 95 ALA A C 1
ATOM 718 O O . ALA A 1 95 ? 3.303 4.466 6.342 1.00 95.38 95 ALA A O 1
ATOM 719 N N . TYR A 1 96 ? 5.321 5.436 6.363 1.00 97.06 96 TYR A N 1
ATOM 720 C CA . TYR A 1 96 ? 5.360 5.543 7.818 1.00 97.06 96 TYR A CA 1
ATOM 721 C C . TYR A 1 96 ? 4.302 6.508 8.367 1.00 97.06 96 TYR A C 1
ATOM 723 O O . TYR A 1 96 ? 3.721 6.225 9.413 1.00 97.06 96 TYR A O 1
ATOM 731 N N . GLU A 1 97 ? 4.018 7.621 7.685 1.00 94.88 97 GLU A N 1
ATOM 732 C CA . GLU A 1 97 ? 2.980 8.571 8.106 1.00 94.88 97 GLU A CA 1
ATOM 733 C C . GLU A 1 97 ? 1.608 7.895 8.223 1.00 94.88 97 GLU A C 1
ATOM 735 O O . GLU A 1 97 ? 0.909 8.086 9.218 1.00 94.88 97 GLU A O 1
ATOM 740 N N . VAL A 1 98 ? 1.257 7.054 7.249 1.00 95.19 98 VAL A N 1
ATOM 741 C CA . VAL A 1 98 ? -0.014 6.322 7.246 1.00 95.19 98 VAL A CA 1
ATOM 742 C C . VAL A 1 98 ? 0.015 5.154 8.232 1.00 95.19 98 VAL A C 1
ATOM 744 O O . VAL A 1 98 ? -0.865 5.051 9.081 1.00 95.19 98 VAL A O 1
ATOM 747 N N . LEU A 1 99 ? 1.0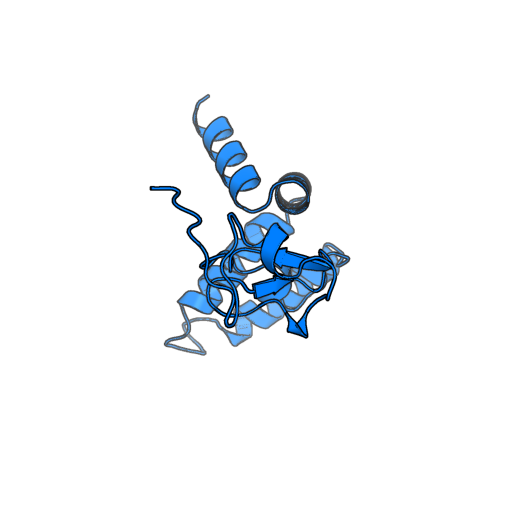31 4.288 8.164 1.00 96.06 99 LEU A N 1
ATOM 748 C CA . LEU A 1 99 ? 1.044 3.025 8.911 1.00 96.06 99 LEU A CA 1
ATOM 749 C C . LEU A 1 99 ? 1.360 3.181 10.406 1.00 96.06 99 LEU A C 1
ATOM 751 O O . LEU A 1 99 ? 1.056 2.285 11.195 1.00 96.06 99 LEU A O 1
ATOM 755 N N . SER A 1 100 ? 1.989 4.286 10.818 1.00 95.94 100 SER A N 1
ATOM 756 C CA . SER A 1 100 ? 2.301 4.532 12.235 1.00 95.94 100 SER A CA 1
ATOM 757 C C . SER A 1 100 ? 1.107 5.029 13.054 1.00 95.94 100 SER A C 1
ATOM 759 O O . SER A 1 100 ? 1.139 4.931 14.283 1.00 95.94 100 SER A O 1
ATOM 761 N N . ASN A 1 101 ? 0.063 5.541 12.397 1.00 94.94 101 ASN A N 1
ATOM 762 C CA . ASN A 1 101 ? -1.181 5.963 13.027 1.00 94.94 101 ASN A CA 1
ATOM 763 C C . ASN A 1 101 ? -2.221 4.836 12.916 1.00 94.94 101 ASN A C 1
ATOM 765 O O . ASN A 1 101 ? -2.438 4.295 11.837 1.00 94.94 101 ASN A O 1
ATOM 769 N N . ALA A 1 102 ? -2.862 4.481 14.033 1.00 94.00 102 ALA A N 1
ATOM 770 C CA . ALA A 1 102 ? -3.818 3.378 14.069 1.00 94.00 102 ALA A CA 1
ATOM 771 C C . ALA A 1 102 ? -5.056 3.634 13.191 1.00 94.00 102 ALA A C 1
ATOM 773 O O . ALA A 1 102 ? -5.451 2.744 12.444 1.00 94.00 102 ALA A O 1
ATOM 774 N N . ASP A 1 103 ? -5.634 4.835 13.234 1.00 94.38 103 ASP A N 1
ATOM 775 C CA . ASP A 1 103 ? -6.805 5.212 12.438 1.00 94.38 103 ASP A CA 1
ATOM 776 C C . ASP A 1 103 ? -6.482 5.234 10.937 1.00 94.38 103 ASP A C 1
ATOM 778 O O . ASP A 1 103 ? -7.165 4.590 10.139 1.00 94.38 103 ASP A O 1
ATOM 782 N N . SER A 1 104 ? -5.386 5.895 10.547 1.00 94.12 104 SER A N 1
ATOM 783 C CA . SER A 1 104 ? -4.940 5.938 9.146 1.00 94.12 104 SER A CA 1
ATOM 784 C C . SER A 1 104 ? -4.589 4.553 8.607 1.00 94.12 104 SER A C 1
ATOM 786 O O . SER A 1 104 ? -4.901 4.249 7.455 1.00 94.12 104 SER A O 1
ATOM 788 N N . ARG A 1 105 ? -3.980 3.692 9.432 1.00 94.75 105 ARG A N 1
ATOM 789 C CA . ARG A 1 105 ? -3.698 2.299 9.078 1.00 94.75 105 ARG A CA 1
ATOM 790 C C . ARG A 1 105 ? -4.983 1.514 8.837 1.00 94.75 105 ARG A C 1
ATOM 792 O O . ARG A 1 105 ? -5.078 0.843 7.823 1.00 94.75 105 ARG A O 1
ATOM 799 N N . VAL A 1 106 ? -5.992 1.638 9.701 1.00 94.06 106 VAL A N 1
ATOM 800 C CA . VAL A 1 106 ? -7.285 0.957 9.500 1.00 94.06 106 VAL A CA 1
ATOM 801 C C . VAL A 1 106 ? -7.946 1.399 8.191 1.00 94.06 106 VAL A C 1
ATOM 803 O O . VAL A 1 106 ? -8.487 0.573 7.455 1.00 94.06 106 VAL A O 1
ATOM 806 N N . LEU A 1 107 ? -7.885 2.690 7.862 1.00 93.88 107 LEU A N 1
ATOM 807 C CA . LEU A 1 107 ? -8.390 3.197 6.584 1.00 93.88 107 LEU A CA 1
ATOM 808 C C . LEU A 1 107 ? -7.614 2.620 5.396 1.00 93.88 107 LEU A C 1
ATOM 810 O O . LEU A 1 107 ? -8.221 2.214 4.405 1.00 93.88 107 LEU A O 1
ATOM 814 N N . TYR A 1 108 ? -6.290 2.547 5.508 1.00 92.75 108 TYR A N 1
ATOM 815 C CA . TYR A 1 108 ? -5.444 1.937 4.490 1.00 92.75 108 TYR A CA 1
ATOM 816 C C . TYR A 1 108 ? -5.758 0.446 4.301 1.00 92.75 108 TYR A C 1
ATOM 818 O O . TYR A 1 108 ? -5.989 0.011 3.176 1.00 92.75 108 TYR A O 1
ATOM 826 N N . ASP A 1 109 ? -5.864 -0.312 5.389 1.00 90.62 109 ASP A N 1
ATOM 827 C CA . ASP A 1 109 ? -6.127 -1.753 5.363 1.00 90.62 109 ASP A CA 1
ATOM 828 C C . ASP A 1 109 ? -7.513 -2.080 4.779 1.00 90.62 109 ASP A C 1
ATOM 830 O O . ASP A 1 109 ? -7.713 -3.135 4.179 1.00 90.62 109 ASP A O 1
ATOM 834 N N . THR A 1 110 ? -8.486 -1.175 4.935 1.00 88.25 110 THR A N 1
ATOM 835 C CA . THR A 1 110 ? -9.870 -1.385 4.475 1.00 88.25 110 THR A CA 1
ATOM 836 C C . THR A 1 110 ? -10.161 -0.825 3.085 1.00 88.25 110 THR A C 1
ATOM 838 O O . THR A 1 110 ? -10.997 -1.380 2.372 1.00 88.25 110 THR A O 1
ATOM 841 N N . GLY A 1 111 ? -9.515 0.272 2.686 1.00 84.44 111 GLY A N 1
ATOM 842 C CA . GLY A 1 111 ? -9.844 0.985 1.448 1.00 84.44 111 GLY A CA 1
ATOM 843 C C . GLY A 1 111 ? -8.645 1.565 0.701 1.00 84.44 111 GLY A C 1
ATOM 844 O O . GLY A 1 111 ? -8.825 2.401 -0.192 1.00 84.44 111 GLY A O 1
ATOM 845 N N . GLY A 1 112 ? -7.434 1.137 1.056 1.00 89.12 112 GLY A N 1
ATOM 846 C CA . GLY A 1 112 ? -6.186 1.566 0.443 1.00 89.12 112 GLY A CA 1
ATOM 847 C C . GLY A 1 112 ? -5.900 3.054 0.633 1.00 89.12 112 GLY A C 1
ATOM 848 O O . GLY A 1 112 ? -6.526 3.767 1.421 1.00 89.12 112 GLY A O 1
ATOM 849 N N . MET A 1 113 ? -4.953 3.562 -0.153 1.00 88.25 113 MET A N 1
ATOM 850 C CA . MET A 1 113 ? -4.545 4.967 -0.098 1.00 88.25 113 MET A CA 1
ATOM 851 C C . MET A 1 113 ? -5.692 5.931 -0.437 1.00 88.25 113 MET A C 1
ATOM 853 O O . MET A 1 113 ? -5.734 7.058 0.057 1.00 88.25 113 MET A O 1
ATOM 857 N N . LYS A 1 114 ? -6.657 5.494 -1.255 1.00 88.62 114 LYS A N 1
ATOM 858 C CA . LYS A 1 114 ? -7.847 6.284 -1.582 1.00 88.62 114 LYS A CA 1
ATOM 859 C C . LYS A 1 114 ? -8.679 6.601 -0.338 1.00 88.62 114 LYS A C 1
ATOM 861 O O . LYS A 1 114 ? -9.108 7.742 -0.187 1.00 88.62 114 LYS A O 1
ATOM 866 N N . ALA A 1 115 ? -8.887 5.634 0.557 1.00 90.19 115 ALA A N 1
ATOM 867 C CA . ALA A 1 115 ? -9.610 5.868 1.807 1.00 90.19 115 ALA A CA 1
ATOM 868 C C . ALA A 1 115 ? -8.867 6.850 2.726 1.00 90.19 115 ALA A C 1
ATOM 870 O O . ALA A 1 115 ? -9.488 7.768 3.258 1.00 90.19 115 ALA A O 1
ATOM 871 N N . VAL A 1 116 ? -7.542 6.718 2.832 1.00 91.69 116 VAL A N 1
ATOM 872 C CA . VAL A 1 116 ? -6.694 7.634 3.616 1.00 91.69 116 VAL A CA 1
ATOM 873 C C . VAL A 1 116 ? -6.763 9.069 3.077 1.00 91.69 116 VAL A C 1
ATOM 875 O O . VAL A 1 116 ? -6.917 10.011 3.852 1.00 91.69 116 VAL A O 1
ATOM 878 N N . LYS A 1 117 ? -6.693 9.248 1.750 1.00 89.62 117 LYS A N 1
ATOM 879 C CA . LYS A 1 117 ? -6.804 10.565 1.096 1.00 89.62 117 LYS A CA 1
ATOM 880 C C . LYS A 1 117 ? -8.165 11.211 1.351 1.00 89.62 117 LYS A C 1
ATOM 882 O O . LYS A 1 117 ? -8.208 12.345 1.814 1.00 89.62 117 LYS A O 1
ATOM 887 N N . ASN A 1 118 ? -9.253 10.467 1.137 1.00 90.44 118 ASN A N 1
ATOM 888 C CA . ASN A 1 118 ? -10.607 10.968 1.384 1.00 90.44 118 ASN A CA 1
ATOM 889 C C . ASN A 1 118 ? -10.806 11.403 2.847 1.00 90.44 118 ASN A C 1
ATOM 891 O O . ASN A 1 118 ? -11.458 12.412 3.097 1.00 90.44 118 ASN A O 1
ATOM 895 N N . ALA A 1 119 ? -10.250 10.654 3.807 1.00 89.50 119 ALA A N 1
ATOM 896 C CA . ALA A 1 119 ? -10.334 11.006 5.222 1.00 89.50 119 ALA A CA 1
ATOM 897 C C . ALA A 1 119 ? -9.575 12.305 5.533 1.00 89.50 119 ALA A C 1
ATOM 899 O O . ALA A 1 119 ? -10.155 13.212 6.120 1.00 89.50 119 ALA A O 1
ATOM 900 N N . LYS A 1 120 ? -8.333 12.447 5.047 1.00 85.94 120 LYS A N 1
ATOM 901 C CA . LYS A 1 120 ? -7.557 13.688 5.211 1.00 85.94 120 LYS A CA 1
ATOM 902 C C . LYS A 1 120 ? -8.248 14.912 4.609 1.00 85.94 120 LYS A C 1
ATOM 904 O O . LYS A 1 120 ? -8.167 15.995 5.177 1.00 85.94 120 LYS A O 1
ATOM 909 N N . GLU A 1 121 ? -8.895 14.769 3.454 1.00 86.56 121 GLU A N 1
ATOM 910 C CA . GLU A 1 121 ? -9.612 15.880 2.813 1.00 86.56 121 GLU A CA 1
ATOM 911 C C . GLU A 1 121 ? -10.865 16.298 3.595 1.00 86.56 121 GLU A C 1
ATOM 913 O O . GLU A 1 121 ? -11.193 17.484 3.621 1.00 86.56 121 GLU A O 1
ATOM 918 N N . ALA A 1 122 ? -11.531 15.357 4.271 1.00 83.38 122 ALA A N 1
ATOM 919 C CA . ALA A 1 122 ? -12.665 15.659 5.139 1.00 83.38 122 ALA A CA 1
ATOM 920 C C . ALA A 1 122 ? -12.248 16.458 6.389 1.00 83.38 122 ALA A C 1
ATOM 922 O O . ALA A 1 122 ? -12.962 17.371 6.787 1.00 83.38 122 ALA A O 1
ATOM 923 N N . GLU A 1 123 ? -11.073 16.180 6.963 1.00 73.44 123 GLU A N 1
ATOM 924 C CA . GLU A 1 123 ? -10.568 16.864 8.168 1.00 73.44 123 GLU A CA 1
ATOM 925 C C . GLU A 1 123 ? -10.108 18.315 7.927 1.00 73.44 123 GLU A C 1
ATOM 927 O O . GLU A 1 123 ? -10.026 19.104 8.865 1.00 73.44 123 GLU A O 1
ATOM 932 N N . VAL A 1 124 ? -9.790 18.690 6.684 1.00 69.94 124 VAL A N 1
ATOM 933 C CA . VAL A 1 124 ? -9.311 20.045 6.325 1.00 69.94 124 VAL A CA 1
ATOM 934 C C . VAL A 1 124 ? -10.473 21.013 6.029 1.00 69.94 124 VAL A C 1
ATOM 936 O O . VAL A 1 124 ? -10.258 22.214 5.867 1.00 69.94 124 VAL A O 1
ATOM 939 N N . GLY A 1 125 ? -11.708 20.507 5.958 1.00 59.16 125 GLY A N 1
ATOM 940 C CA . GLY A 1 125 ? -12.907 21.266 5.587 1.00 59.16 125 GLY A CA 1
ATOM 941 C C . GLY A 1 125 ? -13.722 21.877 6.737 1.00 59.16 125 GLY A C 1
ATOM 9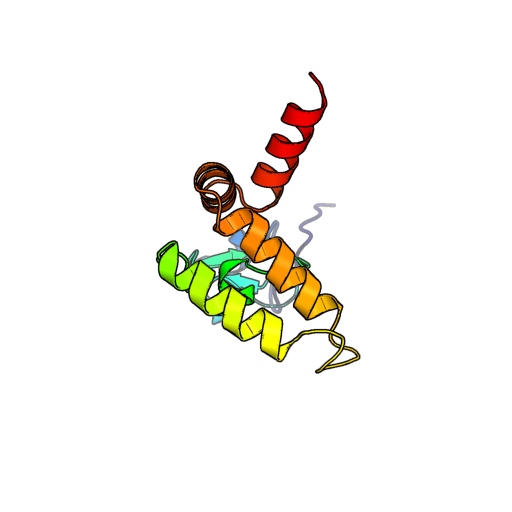42 O O . GLY A 1 125 ? -14.769 22.459 6.447 1.00 59.16 125 GLY A O 1
ATOM 943 N N . GLU A 1 126 ? -13.279 21.756 7.993 1.00 45.28 126 GLU A N 1
ATOM 944 C CA . GLU A 1 126 ? -13.975 22.241 9.207 1.00 45.28 126 GLU A CA 1
ATOM 945 C C . GLU A 1 126 ? -13.278 23.421 9.904 1.00 45.28 126 GLU A C 1
ATOM 947 O O . GLU A 1 126 ? -12.028 23.446 9.977 1.00 45.28 126 GLU A O 1
#

Secondary structure (DSSP, 8-state):
-----EE-SS-EESSGGGSSTTS-GGG--TT-EEETTTTEEE---SS---HHHHTT--TT--HHHHHHHHHHHHHHS-TTTSTT-HHHHHHHHHHHHHHTSHHHHHHHHHHHHHHHHHHHHHHTT-

pLDDT: mean 87.21, std 11.39, range [42.84, 98.0]

Organism: NCBI:txid89044

Sequence (126 aa):
DALGDVSCGQHRAANCAQCPQGNGAPWCNGDCEWDSRANACVVPSEGEQDLYELLELSDSADASEIKKSYRRLSVLYHPDKTPGQADKFNGIRDAYEVLSNADSRVLYDTGGMKAVKNAKEAEVGE

Foldseek 3Di:
DDCQDFDQDPDTGVFQQCQCVPVFQVRGHGQWHQDPVVSGIHGPPPPQPDLCVLLVHDLPDDLVSLVVSLVVQCVVQVCVVNPPSVVSNVSSVVSSVQCNDPVSSVLCVVPNVVSSVVVVVVVVPD

InterPro domains:
  IPR001623 DnaJ domain [PF00226] (50-109)
  IPR001623 DnaJ domain [PR00625] (52-70)
  IPR001623 DnaJ domain [PR00625] (70-85)
  IPR001623 DnaJ domain [PR00625] (104-123)
  IPR001623 DnaJ domain [PS50076] (50-112)
  IPR001623 DnaJ domain [SM00271] (49-104)
  IPR001623 DnaJ domain [cd06257] (50-101)
  IPR018253 DnaJ domain, conserved site [PS00636] (89-108)
  IPR036869 Chaperone J-domain superfamily [G3DSA:1.10.287.110] (45-125)
  IPR036869 Chaperone J-domain superfamily [SSF46565] (47-116)
  IPR051948 Hsp70 co-chaperone J-domain-containing protein [PTHR44360] (46-121)